Protein AF-A0A7S2BQI4-F1 (afdb_monomer_lite)

Organism: NCBI:txid327968

Sequence (105 aa):
SLIHQVRAEWFNAVTSCVSFSNSSPEFKEKVEQFQITLVCFASMLLGSAIHQVCDLDNDDLEIIELRGLDQDSTDFLRDSNDRCEVLVSWIQRLIVEAHEANTIK

Structure (mmCIF, N/CA/C/O backbone):
data_AF-A0A7S2BQI4-F1
#
_entry.id   AF-A0A7S2BQI4-F1
#
loop_
_atom_site.group_PDB
_atom_site.id
_atom_site.type_symbol
_atom_site.label_atom_id
_atom_site.label_alt_id
_atom_site.label_comp_id
_atom_site.label_asym_id
_atom_site.label_entity_id
_atom_site.label_seq_id
_atom_site.pdbx_PDB_ins_code
_atom_site.Cartn_x
_atom_site.Cartn_y
_atom_site.Cartn_z
_atom_site.occupancy
_atom_site.B_iso_or_equiv
_atom_site.auth_seq_id
_atom_site.auth_comp_id
_atom_site.auth_asym_id
_atom_site.auth_atom_id
_atom_site.pdbx_PDB_model_num
ATOM 1 N N . SER A 1 1 ? 16.014 19.407 -4.933 1.00 74.75 1 SER A N 1
ATOM 2 C CA . SER A 1 1 ? 16.001 18.311 -5.925 1.00 74.75 1 SER A CA 1
ATOM 3 C C . SER A 1 1 ? 14.595 17.738 -6.005 1.00 74.75 1 SER A C 1
ATOM 5 O O . SER A 1 1 ? 13.929 17.701 -4.973 1.00 74.75 1 SER A O 1
ATOM 7 N N . LEU A 1 2 ? 14.163 17.305 -7.193 1.00 75.06 2 LEU A N 1
ATOM 8 C CA . LEU A 1 2 ? 12.862 16.674 -7.452 1.00 75.06 2 LEU A CA 1
ATOM 9 C C . LEU A 1 2 ? 12.618 15.455 -6.542 1.00 75.06 2 LEU A C 1
ATOM 11 O O . LEU A 1 2 ? 11.537 15.307 -5.987 1.00 75.06 2 LEU A O 1
ATOM 15 N N . ILE A 1 3 ? 13.663 14.667 -6.264 1.00 74.44 3 ILE A N 1
ATOM 16 C CA . ILE A 1 3 ? 13.606 13.501 -5.363 1.00 74.44 3 ILE A CA 1
ATOM 17 C C . ILE A 1 3 ? 13.174 13.891 -3.942 1.00 74.44 3 ILE A C 1
ATOM 19 O O . ILE A 1 3 ? 12.405 13.177 -3.305 1.00 74.44 3 ILE A O 1
ATOM 23 N N . HIS A 1 4 ? 13.623 15.043 -3.431 1.00 76.62 4 HIS A N 1
ATOM 24 C CA . HIS A 1 4 ? 13.207 15.501 -2.102 1.00 76.62 4 HIS A CA 1
ATOM 25 C C . HIS A 1 4 ? 11.738 15.928 -2.062 1.00 76.62 4 HIS A C 1
ATOM 27 O O . HIS A 1 4 ? 11.103 15.733 -1.030 1.00 76.62 4 HIS A O 1
ATOM 33 N N . GLN A 1 5 ? 11.209 16.485 -3.157 1.00 78.44 5 GLN A N 1
ATOM 34 C CA . GLN A 1 5 ? 9.795 16.855 -3.261 1.00 78.44 5 GLN A CA 1
ATOM 35 C C . GLN A 1 5 ? 8.920 15.604 -3.335 1.00 78.44 5 GLN A C 1
ATOM 37 O O . GLN A 1 5 ? 8.017 15.459 -2.522 1.00 78.44 5 GLN A O 1
ATOM 42 N N . VAL A 1 6 ? 9.262 14.654 -4.212 1.00 77.19 6 VAL A N 1
ATOM 43 C CA . VAL A 1 6 ? 8.556 13.366 -4.321 1.00 77.19 6 VAL A CA 1
ATOM 44 C C . VAL A 1 6 ? 8.559 12.627 -2.983 1.00 77.19 6 VAL A C 1
ATOM 46 O O . VAL A 1 6 ? 7.515 12.180 -2.521 1.00 77.19 6 VAL A O 1
ATOM 49 N N . ARG A 1 7 ? 9.708 12.573 -2.298 1.00 80.94 7 ARG A N 1
ATOM 50 C CA . ARG A 1 7 ? 9.803 11.965 -0.965 1.00 80.94 7 ARG A CA 1
ATOM 51 C C . ARG A 1 7 ? 8.923 12.673 0.070 1.00 80.94 7 ARG A C 1
ATOM 53 O O . ARG A 1 7 ? 8.379 12.003 0.940 1.00 80.94 7 ARG A O 1
ATOM 60 N N . ALA A 1 8 ? 8.809 14.001 0.015 1.00 83.25 8 ALA A N 1
ATOM 61 C CA . ALA A 1 8 ? 7.986 14.769 0.948 1.00 83.25 8 ALA A CA 1
ATOM 62 C C . ALA A 1 8 ? 6.486 14.537 0.718 1.00 83.25 8 ALA A C 1
ATOM 64 O O . ALA A 1 8 ? 5.774 14.260 1.680 1.00 83.25 8 ALA A O 1
ATOM 65 N N . GLU A 1 9 ? 6.030 14.583 -0.536 1.00 82.81 9 GLU A N 1
ATOM 66 C CA . GLU A 1 9 ? 4.642 14.271 -0.909 1.00 82.81 9 GLU A CA 1
ATOM 67 C C . GLU A 1 9 ? 4.269 12.845 -0.496 1.00 82.81 9 GLU A C 1
ATOM 69 O O . GLU A 1 9 ? 3.239 12.606 0.131 1.00 82.81 9 GLU A O 1
ATOM 74 N N . TRP A 1 10 ? 5.169 11.899 -0.760 1.00 81.69 10 TRP A N 1
ATOM 75 C CA . TRP A 1 10 ? 4.993 10.506 -0.383 1.00 81.69 10 TRP A CA 1
ATOM 76 C C . TRP A 1 10 ? 4.874 10.302 1.125 1.00 81.69 10 TRP A C 1
ATOM 78 O O . TRP A 1 10 ? 3.950 9.652 1.614 1.00 81.69 10 TRP A O 1
ATOM 88 N N . PHE A 1 11 ? 5.796 10.903 1.877 1.00 85.62 11 PHE A N 1
ATOM 89 C CA . PHE A 1 11 ? 5.781 10.847 3.330 1.00 85.62 11 PHE A CA 1
ATOM 90 C C . PHE A 1 11 ? 4.503 11.471 3.897 1.00 85.62 11 PHE A C 1
ATOM 92 O O . PHE A 1 11 ? 3.909 10.913 4.817 1.00 85.62 11 PHE A O 1
ATOM 99 N N . ASN A 1 12 ? 4.041 12.587 3.326 1.00 87.06 12 ASN A N 1
ATOM 100 C CA . ASN A 1 12 ? 2.791 13.231 3.719 1.00 87.06 12 ASN A CA 1
ATOM 101 C C . ASN A 1 12 ? 1.580 12.311 3.479 1.00 87.06 12 ASN A C 1
ATOM 103 O O . ASN A 1 12 ? 0.749 12.143 4.370 1.00 87.06 12 ASN A O 1
ATOM 107 N N . ALA A 1 13 ? 1.509 11.638 2.327 1.00 86.50 13 ALA A N 1
ATOM 108 C CA . ALA A 1 13 ? 0.413 10.720 2.017 1.00 86.50 13 ALA A CA 1
ATOM 109 C C . ALA A 1 13 ? 0.346 9.537 3.001 1.00 86.50 13 ALA A C 1
ATOM 111 O O . ALA A 1 13 ? -0.713 9.251 3.567 1.00 86.50 13 ALA A O 1
ATOM 112 N N . VAL A 1 14 ? 1.486 8.888 3.267 1.00 89.56 14 VAL A N 1
ATOM 113 C CA . VAL A 1 14 ? 1.562 7.753 4.202 1.00 89.56 14 VAL A CA 1
ATOM 114 C C . VAL A 1 14 ? 1.237 8.193 5.631 1.00 89.56 14 VAL A C 1
ATOM 116 O O . VAL A 1 14 ? 0.407 7.575 6.297 1.00 89.56 14 VAL A O 1
ATOM 119 N N . THR A 1 15 ? 1.846 9.282 6.107 1.00 90.00 15 THR A N 1
ATOM 120 C CA . THR A 1 15 ? 1.613 9.783 7.474 1.00 90.00 15 THR A CA 1
ATOM 121 C C . THR A 1 15 ? 0.186 10.274 7.680 1.00 90.00 15 THR A C 1
ATOM 123 O O . THR A 1 15 ? -0.361 10.092 8.769 1.00 90.00 15 THR A O 1
ATOM 126 N N . SER A 1 16 ? -0.449 10.821 6.641 1.00 89.62 16 SER A N 1
ATOM 127 C CA . SER A 1 16 ? -1.870 11.168 6.670 1.00 89.62 16 SER A CA 1
ATOM 128 C C . SER A 1 16 ? -2.727 9.924 6.916 1.00 89.62 16 SER A C 1
ATOM 130 O O . SER A 1 16 ? -3.498 9.901 7.871 1.00 89.62 16 SER A O 1
ATOM 132 N N . CYS A 1 17 ? -2.529 8.847 6.150 1.00 89.94 17 CYS A N 1
ATOM 133 C CA . CYS A 1 17 ? -3.271 7.589 6.331 1.00 89.94 17 CYS A CA 1
ATOM 134 C C . CYS A 1 17 ? -3.077 6.972 7.729 1.00 89.94 17 CYS A C 1
ATOM 136 O O . CYS A 1 17 ? -4.024 6.480 8.345 1.00 89.94 17 CYS A O 1
ATOM 138 N N . VAL A 1 18 ? -1.854 7.035 8.263 1.00 90.62 18 VAL A N 1
ATOM 139 C CA . VAL A 1 18 ? -1.548 6.599 9.636 1.00 90.62 18 VAL A CA 1
ATOM 140 C C . VAL A 1 18 ? -2.285 7.467 10.664 1.00 90.62 18 VAL A C 1
ATOM 142 O O . VAL A 1 18 ? -2.856 6.945 11.617 1.00 90.62 18 VAL A O 1
ATOM 145 N N . SER A 1 19 ? -2.328 8.785 10.462 1.00 91.38 19 SER A N 1
ATOM 146 C CA . SER A 1 19 ? -2.956 9.730 11.398 1.00 91.38 19 SER A CA 1
ATOM 147 C C . SER A 1 19 ? -4.479 9.588 11.470 1.00 91.38 19 SER A C 1
ATOM 149 O O . SER A 1 19 ? -5.059 9.802 12.532 1.00 91.38 19 SER A O 1
ATOM 151 N N . PHE A 1 20 ? -5.124 9.190 10.370 1.00 93.44 20 PHE A N 1
ATOM 152 C CA . PHE A 1 20 ? -6.567 8.924 10.316 1.00 93.44 20 PHE A CA 1
ATOM 153 C C . PHE A 1 20 ? -6.948 7.501 10.756 1.00 93.44 20 PHE A C 1
ATOM 155 O O . PHE A 1 20 ? -8.116 7.120 10.688 1.00 93.44 20 PHE A O 1
ATOM 162 N N . SER A 1 21 ? -5.992 6.702 11.237 1.00 94.50 21 SER A N 1
ATOM 163 C CA . SER A 1 21 ? -6.270 5.350 11.723 1.00 94.50 21 SER A CA 1
ATOM 164 C C . SER A 1 21 ? -7.157 5.345 12.974 1.00 94.50 21 SER A C 1
ATOM 166 O O . SER A 1 21 ? -7.090 6.221 13.840 1.00 94.50 21 SER A O 1
ATOM 168 N N . ASN A 1 22 ? -7.994 4.318 13.095 1.00 94.88 22 ASN A N 1
ATOM 169 C CA . ASN A 1 22 ? -8.935 4.186 14.194 1.00 94.88 22 ASN A CA 1
ATOM 170 C C . ASN A 1 22 ? -8.217 3.921 15.529 1.00 94.88 22 ASN A C 1
ATOM 172 O O . ASN A 1 22 ? -7.504 2.939 15.691 1.00 94.88 22 ASN A O 1
ATOM 176 N N . SER A 1 23 ? -8.428 4.794 16.514 1.00 93.75 23 SER A N 1
ATOM 177 C CA . SER A 1 23 ? -7.775 4.696 17.826 1.00 93.75 23 SER A CA 1
ATOM 178 C C . SER A 1 23 ? -8.479 3.759 18.815 1.00 93.75 23 SER A C 1
ATOM 180 O O . SER A 1 23 ? -7.980 3.581 19.928 1.00 93.75 23 SER A O 1
ATOM 182 N N . SER A 1 24 ? -9.643 3.198 18.467 1.00 96.00 24 SER A N 1
ATOM 183 C CA . SER A 1 24 ? -10.369 2.317 19.381 1.00 96.00 24 SER A CA 1
ATOM 184 C C . SER A 1 24 ? -9.650 0.961 19.539 1.00 96.00 24 SER A C 1
ATOM 186 O O . SER A 1 24 ? -9.190 0.400 18.538 1.00 96.00 24 SER A O 1
ATOM 188 N N . PRO A 1 25 ? -9.547 0.400 20.763 1.00 95.12 25 PRO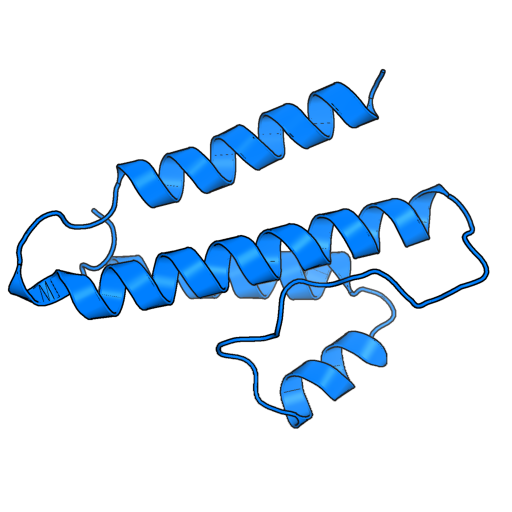 A N 1
ATOM 189 C CA . PRO A 1 25 ? -8.766 -0.814 21.027 1.00 95.12 25 PRO A CA 1
ATOM 190 C C . PRO A 1 25 ? -9.148 -2.027 20.170 1.00 95.12 25 PRO A C 1
ATOM 192 O O . PRO A 1 25 ? -8.280 -2.817 19.806 1.00 95.12 25 PRO A O 1
ATOM 195 N N . GLU A 1 26 ? -10.424 -2.166 19.816 1.00 96.12 26 GLU A N 1
ATOM 196 C CA . GLU A 1 26 ? -10.956 -3.261 19.004 1.00 96.12 26 GLU A CA 1
ATOM 197 C C . GLU A 1 26 ? -10.479 -3.245 17.541 1.00 96.12 26 GLU A C 1
ATOM 199 O O . GLU A 1 26 ? -10.562 -4.267 16.861 1.00 96.12 26 GLU A O 1
ATOM 204 N N . PHE A 1 27 ? -9.934 -2.121 17.061 1.00 95.50 27 PHE A N 1
ATOM 205 C CA . PHE A 1 27 ? -9.349 -2.001 15.721 1.00 95.50 27 PHE A CA 1
ATOM 206 C C . PHE A 1 27 ? -7.821 -2.069 15.721 1.00 95.50 27 PHE A C 1
ATOM 208 O O . PHE A 1 27 ? -7.230 -2.057 14.645 1.00 95.50 27 PHE A O 1
ATOM 215 N N . LYS A 1 28 ? -7.172 -2.169 16.890 1.00 94.38 28 LYS A N 1
ATOM 216 C CA . LYS A 1 28 ? -5.710 -2.067 17.019 1.00 94.38 28 LYS A CA 1
ATOM 217 C C . LYS A 1 28 ? -4.958 -2.996 16.060 1.00 94.38 28 LYS A C 1
ATOM 219 O O . LYS A 1 28 ? -4.068 -2.537 15.357 1.00 94.38 28 LYS A O 1
ATOM 224 N N . GLU A 1 29 ? -5.334 -4.272 16.011 1.00 94.00 29 GLU A N 1
ATOM 225 C CA . GLU A 1 29 ? -4.672 -5.265 15.153 1.00 94.00 29 GLU A CA 1
ATOM 226 C C . GLU A 1 29 ? -4.890 -4.976 13.660 1.00 94.00 29 GLU A C 1
ATOM 228 O O . GLU A 1 29 ? -3.952 -5.042 12.872 1.00 94.00 29 GLU A O 1
ATOM 233 N N . LYS A 1 30 ? -6.108 -4.575 13.271 1.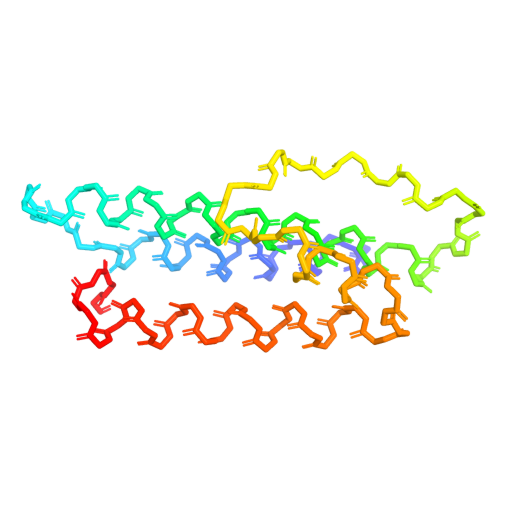00 93.56 30 LYS A N 1
ATOM 234 C CA . LYS A 1 30 ? -6.424 -4.202 11.883 1.00 93.56 30 LYS A CA 1
ATOM 235 C C . LYS A 1 30 ? -5.664 -2.956 11.442 1.00 93.56 30 LYS A C 1
ATOM 237 O O . LYS A 1 30 ? -5.165 -2.902 10.324 1.00 93.56 30 LYS A O 1
ATOM 242 N N . VAL A 1 31 ? -5.568 -1.967 12.327 1.00 95.38 31 VAL A N 1
ATOM 243 C CA . VAL A 1 31 ? -4.803 -0.738 12.100 1.00 95.38 31 VAL A CA 1
ATOM 244 C C . VAL A 1 31 ? -3.324 -1.054 11.942 1.00 95.38 31 VAL A C 1
ATOM 246 O O . VAL A 1 31 ? -2.705 -0.571 11.002 1.00 95.38 31 VAL A O 1
ATOM 249 N N . GLU A 1 32 ? -2.765 -1.892 12.812 1.00 93.38 32 GLU A N 1
ATOM 250 C CA . GLU A 1 32 ? -1.367 -2.308 12.725 1.00 93.38 32 GLU A CA 1
ATOM 251 C C . GLU A 1 32 ? -1.080 -3.035 11.403 1.00 93.38 32 GLU A C 1
ATOM 253 O O . GLU A 1 32 ? -0.132 -2.679 10.705 1.00 93.38 32 GLU A O 1
ATOM 258 N N . GLN A 1 33 ? -1.940 -3.977 11.001 1.00 91.69 33 GLN A N 1
ATOM 259 C CA . GLN A 1 33 ? -1.825 -4.663 9.710 1.00 91.69 33 GLN A CA 1
ATOM 260 C C . GLN A 1 33 ? -1.904 -3.683 8.531 1.00 91.69 33 GLN A C 1
ATOM 262 O O . GLN A 1 33 ? -1.020 -3.690 7.678 1.00 91.69 33 GLN A O 1
ATOM 267 N N . PHE A 1 34 ? -2.901 -2.792 8.515 1.00 92.81 34 PHE A N 1
ATOM 2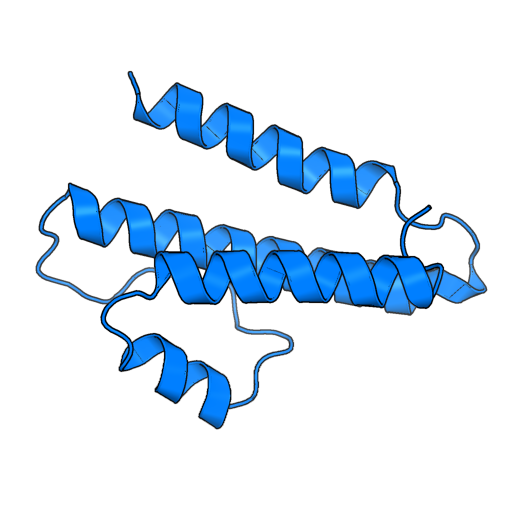68 C CA . PHE A 1 34 ? -3.043 -1.765 7.480 1.00 92.81 34 PHE A CA 1
ATOM 269 C C . PHE A 1 34 ? -1.795 -0.879 7.372 1.00 92.81 34 PHE A C 1
ATOM 271 O O . PHE A 1 34 ? -1.281 -0.669 6.275 1.00 92.81 34 PHE A O 1
ATOM 278 N N . GLN A 1 35 ? -1.286 -0.379 8.500 1.00 92.62 35 GLN A N 1
ATOM 279 C CA . GLN A 1 35 ? -0.122 0.506 8.531 1.00 92.62 35 GLN A CA 1
ATOM 280 C C . GLN A 1 35 ? 1.143 -0.205 8.045 1.00 92.62 35 GLN A C 1
ATOM 282 O O . GLN A 1 3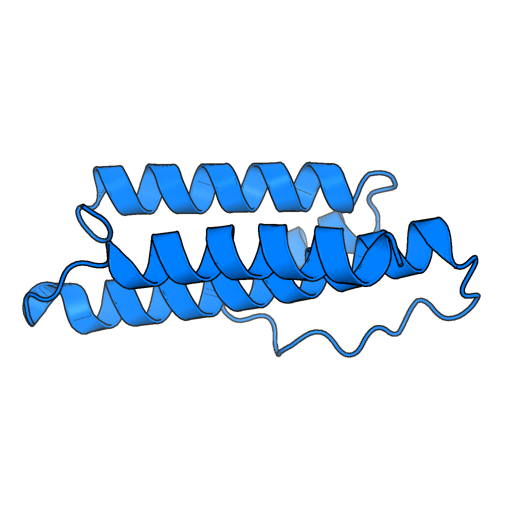5 ? 1.904 0.374 7.269 1.00 92.62 35 GLN A O 1
ATOM 287 N N . ILE A 1 36 ? 1.355 -1.459 8.455 1.00 90.81 36 ILE A N 1
ATOM 288 C CA . ILE A 1 36 ? 2.484 -2.271 7.991 1.00 90.81 36 ILE A CA 1
ATOM 289 C C . ILE A 1 36 ? 2.403 -2.470 6.476 1.00 90.81 36 ILE A C 1
ATOM 291 O O . ILE A 1 36 ? 3.373 -2.175 5.777 1.00 90.81 36 ILE A O 1
ATOM 295 N N . THR A 1 37 ? 1.256 -2.913 5.954 1.00 90.38 37 THR A N 1
ATOM 296 C CA . THR A 1 37 ? 1.084 -3.154 4.514 1.00 90.38 37 THR A CA 1
ATOM 297 C C . THR A 1 37 ? 1.230 -1.864 3.709 1.00 90.38 37 THR A C 1
ATOM 299 O O . THR A 1 37 ? 1.933 -1.854 2.698 1.00 90.38 37 THR A O 1
ATOM 302 N N . LEU A 1 38 ? 0.663 -0.750 4.188 1.00 91.56 38 LEU A N 1
ATOM 303 C CA . LEU A 1 38 ? 0.811 0.560 3.557 1.00 91.56 38 LEU A CA 1
ATOM 304 C C . LEU A 1 38 ? 2.283 0.975 3.472 1.00 91.56 38 LEU A C 1
ATOM 306 O O . LEU A 1 38 ? 2.724 1.408 2.414 1.00 91.56 38 LEU A O 1
ATOM 310 N N . VAL A 1 39 ? 3.053 0.827 4.555 1.00 89.31 39 VAL A N 1
ATOM 311 C CA . VAL A 1 39 ? 4.487 1.163 4.573 1.00 89.31 39 VAL A CA 1
ATOM 312 C C . VAL A 1 39 ? 5.292 0.245 3.647 1.00 89.31 39 VAL A C 1
ATOM 314 O O . VAL A 1 39 ? 6.206 0.722 2.972 1.00 89.31 39 VAL A O 1
ATOM 317 N N . CYS A 1 40 ? 4.941 -1.040 3.557 1.00 88.00 40 CYS A N 1
ATOM 318 C CA . CYS A 1 40 ? 5.593 -1.981 2.643 1.00 88.00 40 CYS A CA 1
ATOM 319 C C . CYS A 1 40 ? 5.356 -1.586 1.180 1.00 88.00 40 CYS A C 1
ATOM 321 O O . CYS A 1 40 ? 6.321 -1.363 0.449 1.00 88.00 40 CYS A O 1
ATOM 323 N N . PHE A 1 41 ? 4.097 -1.386 0.769 1.00 89.25 41 PHE A N 1
ATOM 324 C CA . PHE A 1 41 ? 3.788 -0.885 -0.579 1.00 89.25 41 PHE A CA 1
ATOM 325 C C . PHE A 1 41 ? 4.440 0.469 -0.820 1.00 89.25 41 PHE A C 1
ATOM 327 O O . PHE A 1 41 ? 4.924 0.750 -1.920 1.00 89.25 41 PHE A O 1
ATOM 334 N N . ALA A 1 42 ? 4.514 1.288 0.232 1.00 88.19 42 ALA A N 1
ATOM 335 C CA . ALA A 1 42 ? 5.101 2.596 0.126 1.00 88.19 42 ALA A CA 1
ATOM 336 C C . ALA A 1 42 ? 6.615 2.530 -0.196 1.00 88.19 42 ALA A C 1
ATOM 338 O O . ALA A 1 42 ? 7.161 3.306 -0.985 1.00 88.19 42 ALA A O 1
ATOM 339 N N . SER A 1 43 ? 7.313 1.582 0.424 1.00 85.81 43 SER A N 1
ATOM 340 C CA . SER A 1 43 ? 8.727 1.307 0.170 1.00 85.81 43 SER A CA 1
ATOM 341 C C . SER A 1 43 ? 8.946 0.751 -1.240 1.00 85.81 43 SER A C 1
ATOM 343 O O . SER A 1 43 ? 9.840 1.219 -1.946 1.00 85.81 43 SER A O 1
ATOM 345 N N . MET A 1 44 ? 8.090 -0.173 -1.681 1.00 85.88 44 MET A N 1
ATOM 346 C CA . MET A 1 44 ? 8.166 -0.783 -3.012 1.00 85.88 44 MET A CA 1
ATOM 347 C C . MET A 1 44 ? 7.961 0.227 -4.139 1.00 85.88 44 MET A C 1
ATOM 349 O O . MET A 1 44 ? 8.663 0.159 -5.149 1.00 85.88 44 MET A O 1
ATOM 353 N N . LEU A 1 45 ? 7.025 1.174 -3.984 1.00 87.50 45 LEU A N 1
ATOM 354 C CA . LEU A 1 45 ? 6.784 2.175 -5.027 1.00 87.50 45 LEU A CA 1
ATOM 355 C C . LEU A 1 45 ? 7.982 3.109 -5.150 1.00 87.50 45 LEU A C 1
ATOM 357 O O . LEU A 1 45 ? 8.415 3.402 -6.260 1.00 87.50 45 LEU A O 1
ATOM 361 N N . LEU A 1 46 ? 8.535 3.549 -4.015 1.00 84.69 46 LEU A N 1
ATOM 362 C CA . LEU A 1 46 ? 9.724 4.393 -4.017 1.00 84.69 46 LEU A CA 1
ATOM 363 C C . LEU A 1 46 ? 10.895 3.682 -4.700 1.00 84.69 46 LEU A C 1
ATOM 365 O O . LEU A 1 46 ? 11.567 4.284 -5.534 1.00 84.69 46 LEU A O 1
ATOM 369 N N . GLY A 1 47 ? 11.108 2.408 -4.375 1.00 83.12 47 GLY A N 1
ATOM 370 C CA . GLY A 1 47 ? 12.115 1.589 -5.030 1.00 83.12 47 GLY A CA 1
ATOM 371 C C . GLY A 1 47 ? 11.887 1.488 -6.543 1.00 83.12 47 GLY A C 1
ATOM 372 O O . GLY A 1 47 ? 12.761 1.862 -7.323 1.00 83.12 47 GLY A O 1
ATOM 373 N N . SER A 1 48 ? 10.684 1.084 -6.961 1.00 83.38 48 SER A N 1
ATOM 374 C CA . SER A 1 48 ? 10.320 0.940 -8.380 1.00 83.38 48 SER A CA 1
ATOM 375 C C . SER A 1 48 ? 10.512 2.242 -9.166 1.00 83.38 48 SER A C 1
ATOM 377 O O . SER A 1 48 ? 11.053 2.229 -10.270 1.00 83.38 48 SER A O 1
ATOM 379 N N . ALA A 1 49 ? 10.144 3.382 -8.575 1.00 82.94 49 ALA A N 1
ATOM 380 C CA . ALA A 1 49 ? 10.329 4.694 -9.184 1.00 82.94 49 ALA A CA 1
ATOM 381 C C . ALA A 1 49 ? 11.812 5.080 -9.310 1.00 82.94 49 ALA A C 1
ATOM 383 O O . ALA A 1 49 ? 12.210 5.671 -10.312 1.00 82.94 49 ALA A O 1
ATOM 384 N N . ILE A 1 50 ? 12.646 4.744 -8.319 1.00 80.50 50 ILE A N 1
ATOM 385 C CA . ILE A 1 50 ? 14.094 4.981 -8.389 1.00 80.50 50 ILE A CA 1
ATOM 386 C C . ILE A 1 50 ? 14.720 4.119 -9.488 1.00 80.50 50 ILE A C 1
ATOM 388 O O . ILE A 1 50 ? 15.487 4.650 -10.285 1.00 80.50 50 ILE A O 1
ATOM 392 N N . HIS A 1 51 ? 14.367 2.833 -9.586 1.00 79.44 51 HIS A N 1
ATOM 393 C CA . HIS A 1 51 ? 14.851 1.960 -10.665 1.00 79.44 51 HIS A CA 1
ATOM 394 C C . HIS A 1 51 ? 14.501 2.502 -12.045 1.00 79.44 51 HIS A C 1
ATOM 396 O O . HIS A 1 51 ? 15.377 2.603 -12.899 1.00 79.44 51 HIS A O 1
ATOM 402 N N . GLN A 1 52 ? 13.256 2.940 -12.227 1.00 77.62 52 GLN A N 1
ATOM 403 C CA . GLN A 1 52 ? 12.793 3.501 -13.492 1.00 77.62 52 GLN A CA 1
ATOM 404 C C . GLN A 1 52 ? 13.537 4.785 -13.898 1.00 77.62 52 GLN A C 1
ATOM 406 O O . GLN A 1 52 ? 13.703 5.050 -15.084 1.00 77.62 52 GLN A O 1
ATOM 411 N N . VAL A 1 53 ? 13.958 5.612 -12.934 1.00 80.12 53 VAL A N 1
ATOM 412 C CA . VAL A 1 53 ? 14.600 6.912 -13.209 1.00 80.12 53 VAL A CA 1
ATOM 413 C C . VAL A 1 53 ? 16.126 6.813 -13.270 1.00 80.12 53 VAL A C 1
ATOM 415 O O . VAL A 1 53 ? 16.765 7.645 -13.916 1.00 80.12 53 VAL A O 1
ATOM 418 N N . CYS A 1 54 ? 16.725 5.847 -12.577 1.00 77.12 54 CYS A N 1
ATOM 419 C CA . CYS A 1 54 ? 18.172 5.766 -12.402 1.00 77.12 54 CYS A CA 1
ATOM 420 C C . CYS A 1 54 ? 18.876 4.734 -13.300 1.00 77.12 54 CYS A C 1
ATOM 422 O O . CYS A 1 54 ? 20.090 4.623 -13.150 1.00 77.12 54 CYS A O 1
ATOM 424 N N . ASP A 1 55 ? 18.173 4.028 -14.202 1.00 67.00 55 ASP A N 1
ATOM 425 C CA . ASP A 1 55 ? 18.731 2.944 -15.047 1.00 67.00 55 ASP A CA 1
ATOM 426 C C . ASP A 1 55 ? 19.665 2.028 -14.229 1.00 67.00 55 ASP A C 1
ATOM 428 O O . ASP A 1 55 ? 20.822 1.781 -14.571 1.00 67.00 55 ASP A O 1
ATOM 432 N N . LEU A 1 56 ? 19.194 1.601 -13.052 1.00 66.88 56 LEU A N 1
ATOM 433 C CA . LEU A 1 56 ? 19.970 0.730 -12.176 1.00 66.88 56 LEU A CA 1
ATOM 434 C C . LEU A 1 56 ? 19.891 -0.704 -12.713 1.00 66.88 56 LEU A C 1
ATOM 436 O O . LEU A 1 56 ? 18.815 -1.289 -12.748 1.00 66.88 56 LEU A O 1
ATOM 440 N N . ASP A 1 57 ? 21.043 -1.265 -13.094 1.00 58.44 57 ASP A N 1
ATOM 441 C CA . ASP A 1 57 ? 21.171 -2.626 -13.649 1.00 58.44 57 ASP A CA 1
ATOM 442 C C . ASP A 1 57 ? 20.828 -3.750 -12.645 1.00 58.44 57 ASP A C 1
ATOM 444 O O . ASP A 1 57 ? 20.655 -4.902 -13.039 1.00 58.44 57 ASP A O 1
ATOM 448 N N . ASN A 1 58 ? 20.743 -3.439 -11.345 1.00 58.47 58 ASN A N 1
ATOM 449 C CA . ASN A 1 58 ? 20.414 -4.408 -10.299 1.00 58.47 58 ASN A CA 1
ATOM 450 C C . ASN A 1 58 ? 18.958 -4.238 -9.856 1.00 58.47 58 ASN A C 1
ATOM 452 O O . ASN A 1 58 ? 18.620 -3.225 -9.256 1.00 58.47 58 ASN A O 1
ATOM 456 N N . ASP A 1 59 ? 18.13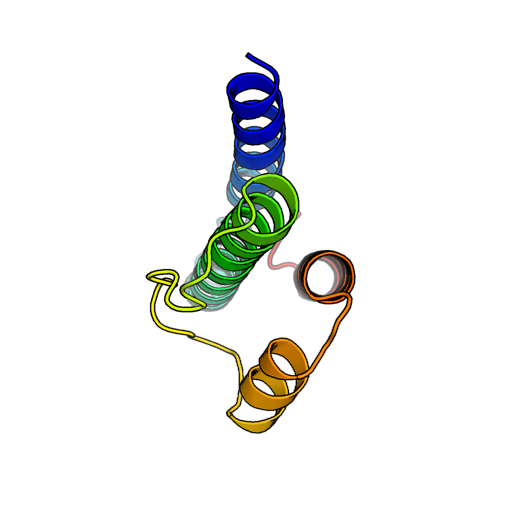4 -5.268 -10.066 1.00 55.94 59 ASP A N 1
ATOM 457 C CA . ASP A 1 59 ? 16.737 -5.345 -9.602 1.00 55.94 59 ASP A CA 1
ATOM 458 C C . ASP A 1 59 ? 16.598 -5.508 -8.066 1.00 55.94 59 ASP A C 1
ATOM 460 O O . ASP A 1 59 ? 15.487 -5.482 -7.532 1.00 55.94 59 ASP A O 1
ATOM 464 N N . ASP A 1 60 ? 17.711 -5.620 -7.336 1.00 55.69 60 ASP A N 1
ATOM 465 C CA . ASP A 1 60 ? 17.736 -5.866 -5.893 1.00 55.69 60 ASP A CA 1
ATOM 466 C C . ASP A 1 60 ? 17.543 -4.573 -5.084 1.00 55.69 60 ASP A C 1
ATOM 468 O O . ASP A 1 60 ? 18.475 -4.028 -4.487 1.00 55.69 60 ASP A O 1
ATOM 472 N N . LEU A 1 61 ? 16.310 -4.073 -5.027 1.00 56.38 61 LEU A N 1
ATOM 473 C CA . LEU A 1 61 ? 15.936 -3.152 -3.955 1.00 56.38 61 LEU A CA 1
ATOM 474 C C . LEU A 1 61 ? 15.690 -3.946 -2.684 1.00 56.38 61 LEU A C 1
ATOM 476 O O . LEU A 1 61 ? 14.877 -4.868 -2.661 1.00 56.38 61 LEU A O 1
ATOM 480 N N . GLU A 1 62 ? 16.352 -3.532 -1.607 1.00 55.94 62 GLU A N 1
ATOM 481 C CA . GLU A 1 62 ? 16.008 -3.947 -0.251 1.00 55.94 62 GLU A CA 1
ATOM 482 C C . GLU A 1 62 ? 14.590 -3.446 0.067 1.00 55.94 62 GLU A C 1
ATOM 484 O O . GLU A 1 62 ? 14.367 -2.320 0.516 1.00 55.94 62 GLU A O 1
ATOM 489 N N . ILE A 1 63 ? 13.604 -4.278 -0.245 1.00 62.41 63 ILE A N 1
ATOM 490 C CA . ILE A 1 63 ? 12.211 -4.064 0.119 1.00 62.41 63 ILE A CA 1
ATOM 491 C C . ILE A 1 63 ? 12.031 -4.576 1.553 1.00 62.41 63 ILE A C 1
ATOM 493 O O . ILE A 1 63 ? 12.538 -5.637 1.922 1.00 62.41 63 ILE A O 1
ATOM 497 N N . ILE A 1 64 ? 11.305 -3.816 2.374 1.00 63.28 64 ILE A N 1
ATOM 498 C CA . ILE A 1 64 ? 10.877 -4.261 3.708 1.00 63.28 64 ILE A CA 1
ATOM 499 C C . ILE A 1 64 ? 10.083 -5.567 3.547 1.00 63.28 64 ILE A C 1
ATOM 501 O O . ILE A 1 64 ? 9.193 -5.621 2.704 1.00 63.28 64 ILE A O 1
ATOM 505 N N . GLU A 1 65 ? 10.402 -6.597 4.343 1.00 62.88 65 GLU A N 1
ATOM 506 C CA . GLU A 1 65 ? 9.754 -7.922 4.323 1.00 62.88 65 GLU A CA 1
ATOM 507 C C . GLU A 1 65 ? 8.249 -7.834 3.997 1.00 62.88 65 GLU A C 1
ATOM 509 O O . GLU A 1 65 ? 7.490 -7.165 4.704 1.00 62.88 65 GLU A O 1
ATOM 514 N N . LEU A 1 66 ? 7.829 -8.507 2.916 1.00 63.88 66 LEU A N 1
ATOM 515 C CA . LEU A 1 66 ? 6.477 -8.435 2.357 1.00 63.88 66 LEU A CA 1
ATOM 516 C C . LEU A 1 66 ? 5.461 -9.081 3.302 1.00 63.88 66 LEU A C 1
ATOM 518 O O . LEU A 1 66 ? 5.112 -10.254 3.182 1.00 63.88 66 LEU A O 1
ATOM 522 N N . ARG A 1 67 ? 4.959 -8.307 4.262 1.00 63.03 67 ARG A N 1
ATOM 523 C CA . ARG A 1 67 ? 3.851 -8.728 5.118 1.00 63.03 67 ARG A CA 1
ATOM 524 C C . ARG A 1 67 ? 2.528 -8.329 4.474 1.00 63.03 67 ARG A C 1
ATOM 526 O O . ARG A 1 67 ? 2.170 -7.153 4.444 1.00 63.03 67 ARG A O 1
ATOM 533 N N . GLY A 1 68 ? 1.802 -9.331 3.980 1.00 62.62 68 GLY A 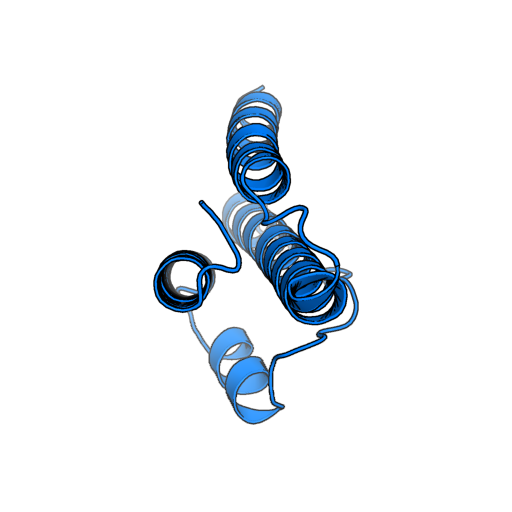N 1
ATOM 534 C CA . GLY A 1 68 ? 0.446 -9.171 3.442 1.00 62.62 68 GLY A CA 1
ATOM 535 C C . GLY A 1 68 ? 0.300 -9.362 1.929 1.00 62.62 68 GLY A C 1
ATOM 536 O O . GLY A 1 68 ? -0.815 -9.232 1.439 1.00 62.62 68 GLY A O 1
ATOM 537 N N . LEU A 1 69 ? 1.373 -9.699 1.203 1.00 73.56 69 LEU A N 1
ATOM 538 C CA . LEU A 1 69 ? 1.292 -10.177 -0.183 1.00 73.56 69 LEU A CA 1
ATOM 539 C C . LEU A 1 69 ? 1.564 -11.676 -0.224 1.00 73.56 69 LEU A C 1
ATOM 541 O O . LEU A 1 69 ? 2.480 -12.164 0.439 1.00 73.56 69 LEU A O 1
ATOM 545 N N . ASP A 1 70 ? 0.766 -12.401 -1.000 1.00 81.25 70 ASP A N 1
ATOM 546 C CA . ASP A 1 70 ? 1.080 -13.781 -1.344 1.00 81.25 70 ASP A CA 1
ATOM 547 C C . ASP A 1 70 ? 2.199 -13.841 -2.399 1.00 81.25 70 ASP A C 1
ATOM 549 O O . ASP A 1 70 ? 2.614 -12.836 -2.995 1.00 81.25 70 ASP A O 1
ATOM 553 N N . GLN A 1 71 ? 2.737 -15.046 -2.589 1.00 78.69 71 GLN A N 1
ATOM 554 C CA . GLN A 1 71 ? 3.805 -15.281 -3.557 1.00 78.69 71 GLN A CA 1
ATOM 555 C C . GLN A 1 71 ? 3.350 -14.915 -4.976 1.00 78.69 71 GLN A C 1
ATOM 557 O O . GLN A 1 71 ? 4.101 -14.271 -5.702 1.00 78.69 71 GLN A O 1
ATOM 562 N N . ASP A 1 72 ? 2.099 -15.226 -5.323 1.00 84.44 72 ASP A N 1
ATOM 563 C CA . ASP A 1 72 ? 1.518 -14.947 -6.638 1.00 84.44 72 ASP A CA 1
ATOM 564 C C . ASP A 1 72 ? 1.474 -13.440 -6.936 1.00 84.44 72 ASP A C 1
ATOM 566 O O . ASP A 1 72 ? 1.856 -13.008 -8.024 1.00 84.44 72 ASP A O 1
ATOM 570 N N . SER A 1 73 ? 1.074 -12.614 -5.965 1.00 84.00 73 SER A N 1
ATOM 571 C CA . SER A 1 73 ? 1.084 -11.154 -6.107 1.00 84.00 73 SER A CA 1
ATOM 572 C C . SER A 1 73 ? 2.508 -10.615 -6.218 1.00 84.00 73 SER A C 1
ATOM 574 O O . SER A 1 73 ? 2.771 -9.693 -6.990 1.00 84.00 73 SER A O 1
ATOM 576 N N . THR A 1 74 ? 3.445 -11.201 -5.474 1.00 81.25 74 THR A N 1
ATOM 577 C CA . THR A 1 74 ? 4.860 -10.815 -5.538 1.00 81.25 74 THR A CA 1
ATOM 578 C C . THR A 1 74 ? 5.456 -11.122 -6.912 1.00 81.25 74 THR A C 1
ATOM 580 O O . THR A 1 74 ? 6.131 -10.273 -7.496 1.00 81.25 74 THR A O 1
ATOM 583 N N . ASP A 1 75 ? 5.164 -12.302 -7.458 1.00 82.56 75 ASP A N 1
ATOM 584 C CA . ASP A 1 75 ? 5.608 -12.715 -8.787 1.00 82.56 75 ASP A CA 1
ATOM 585 C C . ASP A 1 75 ? 4.963 -11.852 -9.880 1.00 82.56 75 ASP A C 1
ATOM 587 O O . ASP A 1 75 ? 5.667 -11.350 -10.756 1.00 82.56 75 ASP A O 1
ATOM 591 N N . PHE A 1 76 ? 3.658 -11.572 -9.777 1.00 85.94 76 PHE A N 1
ATOM 592 C CA . PHE A 1 76 ? 2.960 -10.658 -10.686 1.00 85.94 76 PHE A CA 1
ATOM 593 C C . PHE A 1 76 ? 3.608 -9.271 -10.718 1.00 85.94 76 PHE A C 1
ATOM 595 O O . PHE A 1 76 ? 3.808 -8.698 -11.790 1.00 85.94 76 PHE A O 1
ATOM 602 N N . LEU A 1 77 ? 3.943 -8.718 -9.551 1.00 84.69 77 LEU A N 1
ATOM 603 C CA . LEU A 1 77 ? 4.558 -7.400 -9.485 1.00 84.69 77 LEU A CA 1
ATOM 604 C C . LEU A 1 77 ? 5.983 -7.408 -10.047 1.00 84.69 77 LEU A C 1
ATOM 606 O O . LEU A 1 77 ? 6.356 -6.468 -10.747 1.00 84.69 77 LEU A O 1
ATOM 610 N N . ARG A 1 78 ? 6.771 -8.454 -9.773 1.00 82.06 78 ARG A N 1
ATOM 611 C CA . ARG A 1 78 ? 8.119 -8.605 -10.340 1.00 82.06 78 ARG A CA 1
ATOM 612 C C . ARG A 1 78 ? 8.078 -8.630 -11.867 1.00 82.06 78 ARG A C 1
ATOM 614 O O . ARG A 1 78 ? 8.894 -7.962 -12.500 1.00 82.06 78 ARG A O 1
ATOM 621 N N . ASP A 1 79 ? 7.116 -9.343 -12.440 1.00 83.31 79 ASP A N 1
ATOM 622 C CA . ASP A 1 79 ? 7.025 -9.557 -13.886 1.00 83.31 79 ASP A CA 1
ATOM 623 C C . ASP A 1 79 ? 6.282 -8.414 -14.618 1.00 83.31 79 ASP A C 1
ATOM 625 O O . ASP A 1 79 ? 6.246 -8.375 -15.849 1.00 83.31 79 ASP A O 1
ATOM 629 N N . SER A 1 80 ? 5.700 -7.461 -13.880 1.00 85.12 80 SER A N 1
ATOM 630 C CA . SER A 1 80 ? 5.023 -6.291 -14.446 1.00 85.12 80 SER A CA 1
ATOM 631 C C . SER A 1 80 ? 6.017 -5.230 -14.926 1.00 85.12 80 SER A C 1
ATOM 633 O O . SER A 1 80 ? 6.926 -4.838 -14.195 1.00 85.12 80 SER A O 1
ATOM 635 N N . ASN A 1 81 ? 5.793 -4.696 -16.130 1.00 82.31 81 ASN A N 1
ATOM 636 C CA . ASN A 1 81 ? 6.540 -3.542 -16.647 1.00 82.31 81 ASN A CA 1
ATOM 637 C C . ASN A 1 81 ? 6.112 -2.225 -15.977 1.00 82.31 81 ASN A C 1
ATOM 639 O O . ASN A 1 81 ? 6.904 -1.290 -15.889 1.00 82.31 81 ASN A O 1
ATOM 643 N N . ASP A 1 82 ? 4.888 -2.173 -15.445 1.00 87.06 82 ASP A N 1
ATOM 644 C CA . ASP A 1 82 ? 4.271 -0.973 -14.874 1.00 87.06 82 ASP A CA 1
ATOM 645 C C . ASP A 1 82 ? 4.142 -1.099 -13.344 1.00 87.06 82 ASP A C 1
ATOM 647 O O . ASP A 1 82 ? 3.097 -0.822 -12.749 1.00 87.06 82 ASP A O 1
ATOM 651 N N . ARG A 1 83 ? 5.221 -1.549 -12.678 1.00 87.62 83 ARG A N 1
ATOM 652 C CA . ARG A 1 83 ? 5.261 -1.824 -11.221 1.00 87.62 83 ARG A CA 1
ATOM 653 C C . ARG A 1 83 ? 4.725 -0.655 -10.390 1.00 87.62 83 ARG A C 1
ATOM 655 O O . ARG A 1 83 ? 3.983 -0.858 -9.430 1.00 87.62 83 ARG A O 1
ATOM 662 N N . CYS A 1 84 ? 5.065 0.572 -10.787 1.00 88.50 84 CYS A N 1
ATOM 663 C CA . CYS A 1 84 ? 4.609 1.786 -10.121 1.00 88.50 84 CYS A CA 1
ATOM 664 C C . CYS A 1 84 ? 3.081 1.935 -10.148 1.00 88.50 84 CYS A C 1
ATOM 666 O O . CYS A 1 84 ? 2.473 2.229 -9.120 1.00 88.50 84 CYS A O 1
ATOM 668 N N . GLU A 1 85 ? 2.448 1.706 -11.299 1.00 90.81 85 GLU A N 1
ATOM 669 C CA . GLU A 1 85 ? 0.995 1.842 -11.454 1.00 90.81 85 GLU A CA 1
ATOM 670 C C . GLU A 1 85 ? 0.247 0.755 -10.678 1.00 90.81 85 GLU A C 1
ATOM 672 O O . GLU A 1 85 ? -0.747 1.041 -10.004 1.00 90.81 85 GLU A O 1
ATOM 677 N N . VAL A 1 86 ? 0.770 -0.475 -10.700 1.00 91.38 86 VAL A N 1
ATOM 678 C CA . VAL A 1 86 ? 0.237 -1.594 -9.911 1.00 91.38 86 VAL A CA 1
ATOM 679 C C . VAL A 1 86 ? 0.262 -1.262 -8.418 1.00 91.38 86 VAL A C 1
ATOM 681 O O . VAL A 1 86 ? -0.762 -1.380 -7.746 1.00 91.38 86 VAL A O 1
ATOM 684 N N . LEU A 1 87 ? 1.396 -0.784 -7.900 1.00 90.56 87 LEU A N 1
ATOM 685 C CA . LEU A 1 87 ? 1.543 -0.431 -6.486 1.00 90.56 87 LEU A CA 1
ATOM 686 C C . LEU A 1 87 ? 0.634 0.730 -6.074 1.00 90.56 87 LEU A C 1
ATOM 688 O O . LEU A 1 87 ? 0.028 0.678 -5.005 1.00 90.56 87 LEU A O 1
ATOM 692 N N . VAL A 1 88 ? 0.486 1.756 -6.919 1.00 91.38 88 VAL A N 1
ATOM 693 C CA . VAL A 1 88 ? -0.459 2.857 -6.666 1.00 91.38 88 VAL A CA 1
ATOM 694 C C . VAL A 1 88 ? -1.893 2.332 -6.587 1.00 91.38 88 VAL A C 1
ATOM 696 O O . VAL A 1 88 ? -2.616 2.680 -5.653 1.00 91.38 88 VAL A O 1
ATOM 699 N N . SER A 1 89 ? -2.289 1.459 -7.515 1.00 92.50 89 SER A N 1
ATOM 700 C CA . SER A 1 89 ? -3.613 0.828 -7.515 1.00 92.50 89 SER A CA 1
ATOM 701 C C . SER A 1 89 ? -3.853 -0.006 -6.249 1.00 92.50 89 SER A C 1
ATOM 703 O O . SER A 1 89 ? -4.906 0.099 -5.616 1.00 92.50 89 SER A O 1
ATOM 705 N N . TRP A 1 90 ? -2.859 -0.779 -5.806 1.00 92.94 90 TRP A N 1
ATOM 706 C CA . TRP A 1 90 ? -2.953 -1.579 -4.581 1.00 92.94 90 TRP A CA 1
ATOM 707 C C . TRP A 1 90 ? -3.031 -0.728 -3.315 1.00 92.94 90 TRP A C 1
ATOM 709 O O . TRP A 1 90 ? -3.820 -1.043 -2.428 1.00 92.94 90 TRP A O 1
ATOM 719 N N . ILE A 1 91 ? -2.286 0.378 -3.238 1.00 92.44 91 ILE A N 1
ATOM 720 C CA . ILE A 1 91 ? -2.390 1.336 -2.127 1.00 92.44 91 ILE A CA 1
ATOM 721 C C . ILE A 1 91 ? -3.783 1.969 -2.090 1.00 92.44 91 ILE A C 1
ATOM 723 O O . ILE A 1 91 ? -4.395 2.041 -1.027 1.00 92.44 91 ILE A O 1
ATOM 727 N N . GLN A 1 92 ? -4.309 2.404 -3.237 1.00 92.69 92 GLN A N 1
ATOM 728 C CA . GLN A 1 92 ? -5.658 2.971 -3.316 1.00 92.69 92 GLN A CA 1
ATOM 729 C C . GLN A 1 92 ? -6.709 1.964 -2.850 1.00 92.69 92 GLN A C 1
ATOM 731 O O . GLN A 1 92 ? -7.572 2.305 -2.042 1.00 92.69 92 GLN A O 1
ATOM 736 N N . ARG A 1 93 ? -6.605 0.714 -3.307 1.00 94.06 93 ARG A N 1
ATOM 737 C CA . ARG A 1 93 ? -7.493 -0.365 -2.880 1.00 94.06 93 ARG A CA 1
ATOM 738 C C . ARG A 1 93 ? -7.391 -0.636 -1.378 1.00 94.06 93 ARG A C 1
ATOM 740 O O . ARG A 1 93 ? -8.423 -0.694 -0.717 1.00 94.06 93 ARG A O 1
ATOM 747 N N . LEU A 1 94 ? -6.175 -0.715 -0.837 1.00 93.94 94 LEU A N 1
ATOM 748 C CA . LEU A 1 94 ? -5.921 -0.894 0.595 1.00 93.94 94 LEU A CA 1
ATOM 749 C C . LEU A 1 94 ? -6.573 0.221 1.431 1.00 93.94 94 LEU A C 1
ATOM 751 O O . LEU A 1 94 ? -7.176 -0.057 2.464 1.00 93.94 94 LEU A O 1
ATOM 755 N N . ILE A 1 95 ? -6.481 1.478 0.984 1.00 94.06 95 ILE A N 1
ATOM 756 C CA . ILE A 1 95 ? -7.108 2.631 1.648 1.00 94.06 95 ILE A CA 1
ATOM 757 C C . ILE A 1 95 ? -8.637 2.516 1.613 1.00 94.06 95 ILE A C 1
ATOM 759 O O . ILE A 1 95 ? -9.283 2.709 2.641 1.00 94.06 95 ILE A O 1
ATOM 763 N N . VAL A 1 96 ? -9.225 2.181 0.460 1.00 95.38 96 VAL A N 1
ATOM 764 C CA . VAL A 1 96 ? -10.684 2.027 0.324 1.00 95.38 96 VAL A CA 1
ATOM 765 C C . VAL A 1 96 ? -11.204 0.913 1.232 1.00 95.38 96 VAL A C 1
ATOM 767 O O . VAL A 1 96 ? -12.126 1.144 2.012 1.00 95.38 96 VAL A O 1
ATOM 770 N N . GLU A 1 97 ? -10.575 -0.262 1.204 1.00 95.19 97 GLU A N 1
ATOM 771 C CA . GLU A 1 97 ? -10.959 -1.400 2.048 1.00 95.19 97 GLU A CA 1
ATOM 772 C C . GLU A 1 97 ? -10.802 -1.068 3.542 1.00 95.19 97 GLU A C 1
ATOM 774 O O . GLU A 1 97 ? -11.676 -1.382 4.355 1.00 95.19 97 GLU A O 1
ATOM 779 N N . ALA A 1 98 ? -9.729 -0.365 3.921 1.00 94.75 98 ALA A N 1
ATOM 780 C CA . ALA A 1 98 ? -9.530 0.098 5.291 1.00 94.75 98 ALA A CA 1
ATOM 781 C C . ALA A 1 98 ? -10.602 1.108 5.730 1.00 94.75 98 ALA A C 1
ATOM 783 O O . ALA A 1 98 ? -11.016 1.079 6.893 1.00 94.75 98 ALA A O 1
ATOM 784 N N . HIS A 1 99 ? -11.061 1.983 4.832 1.00 95.19 99 HIS A N 1
ATOM 785 C CA . HIS A 1 99 ? -12.126 2.943 5.116 1.00 95.19 99 HIS A CA 1
ATOM 786 C C . HIS A 1 99 ? -13.474 2.241 5.312 1.00 95.19 99 HIS A C 1
ATOM 788 O O . HIS A 1 99 ? -14.129 2.440 6.334 1.00 95.19 99 HIS A O 1
ATOM 794 N N . GLU A 1 100 ? -13.852 1.341 4.400 1.00 96.19 100 GLU A N 1
ATOM 795 C CA . GLU A 1 100 ? -15.079 0.537 4.512 1.00 96.19 100 GLU A CA 1
ATOM 796 C C . GLU A 1 100 ? -15.093 -0.313 5.794 1.00 96.19 100 GLU A C 1
ATOM 798 O O . GLU A 1 100 ? -16.119 -0.449 6.466 1.00 96.19 100 GLU A O 1
ATOM 803 N N . ALA A 1 101 ? -13.928 -0.831 6.192 1.00 94.12 101 ALA A N 1
ATOM 804 C CA . ALA A 1 101 ? -13.752 -1.596 7.420 1.00 94.12 101 ALA A CA 1
ATOM 805 C C . ALA A 1 101 ? -13.651 -0.739 8.699 1.00 94.12 101 ALA A C 1
ATOM 807 O O . ALA A 1 101 ? -13.456 -1.308 9.774 1.00 94.12 101 ALA A O 1
ATOM 808 N N . ASN A 1 102 ? -13.772 0.594 8.618 1.00 94.56 102 ASN A N 1
ATOM 809 C CA . ASN A 1 102 ? -13.572 1.545 9.726 1.00 94.56 102 ASN A CA 1
ATOM 810 C C . ASN A 1 102 ? -12.183 1.453 10.394 1.00 94.56 102 ASN A C 1
ATOM 812 O O . ASN A 1 102 ? -12.016 1.809 11.563 1.00 94.56 102 ASN A O 1
ATOM 816 N N . THR A 1 103 ? -11.181 0.965 9.663 1.00 94.19 103 THR A N 1
ATOM 817 C CA . THR A 1 103 ? -9.777 0.928 10.099 1.00 94.19 103 THR A CA 1
ATOM 818 C C . THR A 1 103 ? -9.131 2.309 9.963 1.00 94.19 103 THR A C 1
ATOM 820 O O . THR A 1 103 ? -8.327 2.690 10.811 1.00 94.19 103 THR A O 1
ATOM 823 N N . ILE A 1 104 ? -9.551 3.096 8.968 1.00 93.00 104 ILE A N 1
ATOM 824 C CA . ILE A 1 104 ? -9.275 4.537 8.847 1.00 93.00 104 ILE A CA 1
ATOM 825 C C . ILE A 1 104 ? -10.593 5.330 8.843 1.00 93.00 104 ILE A C 1
ATOM 827 O O . ILE A 1 104 ? -11.616 4.807 8.398 1.00 93.00 104 ILE A O 1
ATOM 831 N N . LYS A 1 105 ? -10.575 6.558 9.373 1.00 83.12 105 LYS A N 1
ATOM 832 C CA . LYS A 1 105 ? -11.744 7.440 9.545 1.00 83.12 105 LYS A CA 1
ATOM 833 C C . LYS A 1 105 ? -11.762 8.590 8.549 1.00 83.12 105 LYS A C 1
ATOM 835 O O . LYS A 1 105 ? -10.682 9.169 8.312 1.00 83.12 105 LYS A O 1
#

Secondary structure (DSSP, 8-state):
-HHHHHHHHHHHHHHHHHHTB--SGGGHHHHHHHHHHHHHHHHHHHHHHHHHHHT-S---------SS--HHHHHHHHH-TTHHHHHHHHHHHHHHHHHHTTSB-

Foldseek 3Di:
DVLVVVVVVLVCVLVVQLVQFDPDPVLVVVLVLLSVQLVQLSQQLNLVVCCVVVVDPDPDDPGDPNDPDDPVVVVVLVPDPPNNVVSVVVSVVSSVVCVVVSRGD

Radius of gyration: 14.54 Å; chains: 1; bounding box: 36×34×38 Å

pLDDT: mean 84.25, std 10.89, range [55.69, 96.19]